Protein AF-A0A538RWU2-F1 (afdb_monomer_lite)

Structure (mmCIF, N/CA/C/O backbone):
data_AF-A0A538RWU2-F1
#
_entry.id   AF-A0A538RWU2-F1
#
loop_
_atom_site.group_PDB
_atom_site.id
_atom_site.type_symbol
_atom_site.label_atom_id
_atom_site.label_alt_id
_atom_site.label_comp_id
_atom_site.label_asym_id
_atom_site.label_entity_id
_atom_site.label_seq_id
_atom_site.pdbx_PDB_ins_code
_atom_site.Cartn_x
_atom_site.Cartn_y
_atom_site.Cartn_z
_atom_site.occupancy
_atom_site.B_iso_or_equiv
_atom_site.auth_seq_id
_atom_site.auth_comp_id
_atom_site.auth_asym_id
_atom_site.auth_atom_id
_atom_site.pdbx_PDB_model_num
ATOM 1 N N . MET A 1 1 ? 12.808 -6.288 7.138 1.00 64.31 1 MET A N 1
ATOM 2 C CA . MET A 1 1 ? 11.643 -5.384 7.254 1.00 64.31 1 MET A CA 1
ATOM 3 C C . MET A 1 1 ? 11.799 -4.370 6.145 1.00 64.31 1 MET A C 1
ATOM 5 O O . MET A 1 1 ? 12.867 -3.775 6.081 1.00 64.31 1 MET A O 1
ATOM 9 N N . ILE A 1 2 ? 10.831 -4.269 5.233 1.00 73.19 2 ILE A N 1
ATOM 10 C CA . ILE A 1 2 ? 10.909 -3.275 4.157 1.00 73.19 2 ILE A CA 1
ATOM 11 C C . ILE A 1 2 ? 10.617 -1.910 4.765 1.00 73.19 2 ILE A C 1
ATOM 13 O O . ILE A 1 2 ? 9.696 -1.771 5.576 1.00 73.19 2 ILE A O 1
ATOM 17 N N . LYS A 1 3 ? 11.425 -0.935 4.374 1.00 79.50 3 LYS A N 1
ATOM 18 C CA . LYS A 1 3 ? 11.255 0.468 4.710 1.00 79.50 3 LYS A CA 1
ATOM 19 C C . LYS A 1 3 ? 10.937 1.229 3.433 1.00 79.50 3 LYS A C 1
ATOM 21 O O . LYS A 1 3 ? 11.314 0.801 2.346 1.00 79.50 3 LYS A O 1
ATOM 26 N N . CYS A 1 4 ? 10.264 2.352 3.574 1.00 80.19 4 CYS A N 1
ATOM 27 C CA . CYS A 1 4 ? 10.085 3.283 2.479 1.00 80.19 4 CYS A CA 1
ATOM 28 C C . CYS A 1 4 ? 11.414 3.933 2.090 1.00 80.19 4 CYS A C 1
ATOM 30 O O . CYS A 1 4 ? 12.185 4.335 2.961 1.00 80.19 4 CYS A O 1
ATOM 32 N N . SER A 1 5 ? 11.639 4.089 0.789 1.00 76.81 5 SER A N 1
ATOM 33 C CA . SER A 1 5 ? 12.858 4.676 0.227 1.00 76.81 5 SER A CA 1
ATOM 34 C C . SER A 1 5 ? 13.047 6.156 0.579 1.00 76.81 5 SER A C 1
ATOM 36 O O . SER A 1 5 ? 14.175 6.628 0.614 1.00 76.81 5 SER A O 1
ATOM 38 N N . PHE A 1 6 ? 11.961 6.887 0.852 1.00 79.38 6 PHE A N 1
ATOM 39 C CA . PHE A 1 6 ? 12.007 8.321 1.167 1.00 79.38 6 PHE A CA 1
ATOM 40 C C . PHE A 1 6 ? 12.168 8.602 2.663 1.00 79.38 6 PHE A C 1
ATOM 42 O O . PHE A 1 6 ? 12.934 9.472 3.059 1.00 79.38 6 PHE A O 1
ATOM 49 N N . CYS A 1 7 ? 11.387 7.901 3.491 1.00 85.00 7 CYS A N 1
ATOM 50 C CA . CYS A 1 7 ? 11.238 8.187 4.922 1.00 85.00 7 CYS A CA 1
ATOM 51 C C . CYS A 1 7 ? 12.057 7.208 5.801 1.00 85.00 7 CYS A C 1
ATOM 53 O O . CYS A 1 7 ? 12.119 7.392 7.012 1.00 85.00 7 CYS A O 1
ATOM 55 N N . GLU A 1 8 ? 12.611 6.123 5.233 1.00 85.38 8 GLU A N 1
ATOM 56 C CA . GLU A 1 8 ? 13.177 4.957 5.947 1.00 85.38 8 GLU A CA 1
ATOM 57 C C . GLU A 1 8 ? 12.254 4.362 7.036 1.00 85.38 8 GLU A C 1
ATOM 59 O O . GLU A 1 8 ? 12.667 3.538 7.859 1.00 85.38 8 GLU A O 1
ATOM 64 N N . GLN A 1 9 ? 10.973 4.737 7.025 1.00 85.75 9 GLN A N 1
ATOM 65 C CA . GLN A 1 9 ? 9.955 4.254 7.950 1.00 85.75 9 GLN A CA 1
ATOM 66 C C . GLN A 1 9 ? 9.334 2.949 7.446 1.00 85.75 9 GLN A C 1
ATOM 68 O O . GLN A 1 9 ? 9.329 2.685 6.237 1.00 85.75 9 GLN A O 1
ATOM 73 N N . PRO A 1 10 ? 8.798 2.114 8.352 1.00 85.38 10 PRO A N 1
ATOM 74 C CA . PRO A 1 10 ? 8.096 0.900 7.968 1.00 85.38 10 PRO A CA 1
ATOM 75 C C . PRO A 1 10 ? 6.871 1.204 7.100 1.00 85.38 10 PRO A C 1
ATOM 77 O O . PRO A 1 10 ? 6.181 2.208 7.276 1.00 85.38 10 PRO A O 1
ATOM 80 N N . LEU A 1 11 ? 6.601 0.296 6.166 1.00 86.25 11 LEU A N 1
ATOM 81 C CA . LEU A 1 11 ? 5.391 0.330 5.352 1.00 86.25 11 LEU A CA 1
ATOM 82 C C . LEU A 1 11 ? 4.218 -0.286 6.110 1.00 86.25 11 LEU A C 1
ATOM 84 O O . LEU A 1 11 ? 4.392 -1.254 6.853 1.00 86.25 11 LEU A O 1
ATOM 88 N N . TYR A 1 12 ? 3.022 0.240 5.879 1.00 88.75 12 TYR A N 1
ATOM 89 C CA . TYR A 1 12 ? 1.775 -0.210 6.489 1.00 88.75 12 TYR A CA 1
ATOM 90 C C . TYR A 1 12 ? 0.773 -0.579 5.410 1.00 88.75 12 TYR A C 1
ATOM 92 O O . TYR A 1 12 ? 0.736 0.029 4.351 1.00 88.75 12 TYR A O 1
ATOM 100 N N . CYS A 1 13 ? -0.051 -1.586 5.663 1.00 88.94 13 CYS A N 1
ATOM 101 C CA . CYS A 1 13 ? -1.130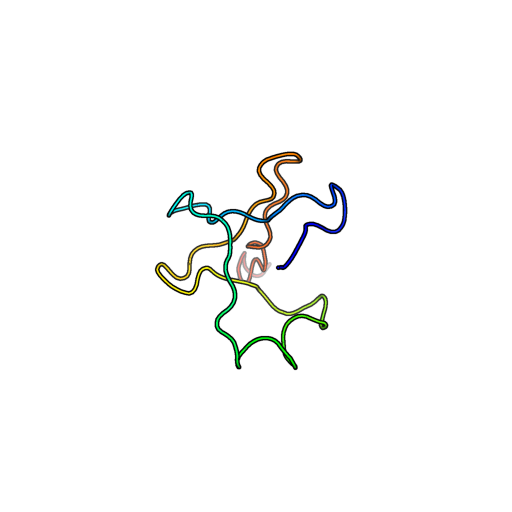 -1.920 4.748 1.00 88.94 13 CYS A CA 1
ATOM 102 C C . CYS A 1 13 ? -2.238 -0.861 4.801 1.00 88.94 13 CYS A C 1
ATOM 104 O O . CYS A 1 13 ? -2.730 -0.556 5.886 1.00 88.94 13 CYS A O 1
ATOM 106 N N . LYS A 1 14 ? -2.683 -0.376 3.637 1.00 86.38 14 LYS A N 1
ATOM 107 C CA . LYS A 1 14 ? -3.763 0.615 3.520 1.00 86.38 14 LYS A CA 1
ATOM 108 C C . LYS A 1 14 ? -5.104 0.110 4.057 1.00 86.38 14 LYS A C 1
ATOM 110 O O . LYS A 1 14 ? -5.811 0.852 4.724 1.00 86.38 14 LYS A O 1
ATOM 115 N N . ALA A 1 15 ? -5.440 -1.156 3.800 1.00 87.88 15 ALA A N 1
ATOM 116 C CA . ALA A 1 15 ? -6.708 -1.746 4.240 1.00 87.88 15 ALA A CA 1
ATOM 117 C C . ALA A 1 15 ? -6.640 -2.294 5.672 1.00 87.88 15 ALA A C 1
ATOM 119 O O . ALA A 1 15 ? -7.560 -2.122 6.464 1.00 87.88 15 ALA A O 1
ATOM 120 N N . CYS A 1 16 ? -5.541 -2.971 6.005 1.00 88.62 16 CYS A N 1
ATOM 121 C CA . CYS A 1 16 ? -5.406 -3.677 7.273 1.00 88.62 16 CYS A CA 1
ATOM 122 C C . CYS A 1 16 ? -4.801 -2.804 8.394 1.00 88.62 16 CYS A C 1
ATOM 124 O O . CYS A 1 16 ? -4.855 -3.198 9.555 1.00 88.62 16 CYS A O 1
ATOM 126 N N . GLY A 1 17 ? -4.140 -1.683 8.075 1.00 86.38 17 GLY A N 1
ATOM 127 C CA . GLY A 1 17 ? -3.433 -0.823 9.041 1.00 86.38 17 GLY A CA 1
ATOM 128 C C . GLY A 1 17 ? -2.230 -1.482 9.734 1.00 86.38 17 GLY A C 1
ATOM 129 O O . GLY A 1 17 ? -1.580 -0.880 10.584 1.00 86.38 17 GLY A O 1
ATOM 130 N N . LYS A 1 18 ? -1.918 -2.738 9.396 1.00 86.62 18 LYS A N 1
ATOM 131 C CA . LYS A 1 18 ? -0.830 -3.506 10.006 1.00 86.62 18 LYS A CA 1
ATOM 132 C C . LYS A 1 18 ? 0.509 -3.182 9.337 1.00 86.62 18 LYS A C 1
ATOM 134 O O . LYS A 1 18 ? 0.545 -3.039 8.110 1.00 86.62 18 LYS A O 1
ATOM 139 N N . PRO A 1 19 ? 1.618 -3.142 10.101 1.00 83.94 19 PRO A N 1
ATOM 140 C CA . PRO A 1 19 ? 2.946 -2.990 9.525 1.00 83.94 19 PRO A CA 1
ATOM 141 C C . PRO A 1 19 ? 3.261 -4.182 8.620 1.00 83.94 19 PRO A C 1
ATOM 143 O O . PRO A 1 19 ? 3.021 -5.338 8.984 1.00 83.94 19 PRO A O 1
ATOM 146 N N . PHE A 1 20 ? 3.822 -3.906 7.448 1.00 81.81 20 PHE A N 1
ATOM 147 C CA . PHE A 1 20 ? 4.176 -4.927 6.480 1.00 81.81 20 PHE A CA 1
ATOM 148 C C . PHE A 1 20 ? 5.255 -5.850 7.050 1.00 81.81 20 PHE A C 1
ATOM 150 O O . PHE A 1 20 ? 6.401 -5.456 7.296 1.00 81.81 20 PHE A O 1
ATOM 157 N N . ARG A 1 21 ? 4.881 -7.115 7.253 1.00 77.19 21 ARG A N 1
ATOM 158 C CA . ARG A 1 21 ? 5.785 -8.172 7.696 1.00 77.19 21 ARG A CA 1
ATOM 159 C C . ARG A 1 21 ? 5.929 -9.201 6.587 1.00 77.19 21 ARG A C 1
ATOM 161 O O . ARG A 1 21 ? 5.041 -10.034 6.409 1.00 77.19 21 ARG A O 1
ATOM 168 N N . PRO A 1 22 ? 7.040 -9.158 5.846 1.00 70.69 22 PRO A N 1
ATOM 169 C CA . PRO A 1 22 ? 7.263 -10.140 4.814 1.00 70.69 22 PRO A CA 1
ATOM 170 C C . PRO A 1 22 ? 7.354 -11.560 5.387 1.00 70.69 22 PRO A C 1
ATOM 172 O O . PRO A 1 22 ? 8.010 -11.778 6.411 1.00 70.69 22 PRO A O 1
ATOM 175 N N . ARG A 1 23 ? 6.740 -12.543 4.717 1.00 70.56 23 ARG A N 1
ATOM 176 C CA . ARG A 1 23 ? 6.937 -13.958 5.066 1.00 70.56 23 ARG A CA 1
ATOM 177 C C . ARG A 1 23 ? 8.354 -14.375 4.670 1.00 70.56 23 ARG A C 1
ATOM 179 O O . ARG A 1 23 ? 8.760 -14.164 3.529 1.00 70.56 23 ARG A O 1
ATOM 186 N N . ARG A 1 24 ? 9.096 -14.968 5.613 1.00 61.69 24 ARG A N 1
ATOM 187 C CA . ARG A 1 24 ? 10.436 -15.536 5.385 1.00 61.69 24 ARG A CA 1
ATOM 188 C C . ARG A 1 24 ? 10.342 -16.558 4.240 1.00 61.69 24 ARG A C 1
ATOM 190 O O . ARG A 1 24 ? 9.782 -17.625 4.445 1.00 61.69 24 ARG A O 1
ATOM 197 N N . GLY A 1 25 ? 10.797 -16.194 3.041 1.00 58.72 25 GLY A N 1
ATOM 198 C CA . GLY A 1 25 ? 10.759 -17.054 1.848 1.00 58.72 25 GLY A CA 1
ATOM 199 C C . GLY A 1 25 ? 10.358 -16.332 0.558 1.00 58.72 25 GLY A C 1
ATOM 200 O O . GLY A 1 25 ? 11.019 -16.503 -0.456 1.00 58.72 25 GLY A O 1
ATOM 201 N N . ALA A 1 26 ? 9.361 -15.441 0.600 1.00 55.75 26 ALA A N 1
ATOM 202 C CA . ALA A 1 26 ? 8.924 -14.674 -0.581 1.00 55.75 26 ALA A CA 1
ATOM 203 C C . ALA A 1 26 ? 9.827 -13.460 -0.887 1.00 55.75 26 ALA A C 1
ATOM 205 O O . ALA A 1 26 ? 9.656 -12.759 -1.878 1.00 55.75 26 ALA A O 1
ATOM 206 N N . THR A 1 27 ? 10.783 -13.177 -0.001 1.00 54.53 27 THR A N 1
ATOM 207 C CA . THR A 1 27 ? 11.421 -11.863 0.098 1.00 54.53 27 THR A CA 1
ATOM 208 C C . THR A 1 27 ? 12.834 -11.751 -0.395 1.00 54.53 27 THR A C 1
ATOM 210 O O . THR A 1 27 ? 13.321 -10.637 -0.547 1.00 54.53 27 THR A O 1
ATOM 213 N N . HIS A 1 28 ? 13.505 -12.876 -0.606 1.00 50.88 28 HIS A N 1
ATOM 214 C CA . HIS A 1 28 ? 14.903 -12.830 -1.004 1.00 50.88 28 HIS A CA 1
ATOM 215 C C . HIS A 1 28 ? 15.070 -12.377 -2.464 1.00 50.88 28 HIS A C 1
ATOM 217 O O . HIS A 1 28 ? 16.110 -11.831 -2.805 1.00 50.88 28 HIS A O 1
ATOM 223 N N . VAL A 1 29 ? 14.061 -12.576 -3.323 1.00 48.03 29 VAL A N 1
ATOM 224 C CA . VAL A 1 29 ? 14.232 -12.426 -4.782 1.00 48.03 29 VAL A CA 1
ATOM 225 C C . VAL A 1 29 ? 13.314 -11.363 -5.404 1.00 48.03 29 VAL A C 1
ATOM 227 O O . VAL A 1 29 ? 13.742 -10.666 -6.312 1.00 48.03 29 VAL A O 1
ATOM 230 N N . GLY A 1 30 ? 12.085 -11.170 -4.905 1.00 53.56 30 GLY A N 1
ATOM 231 C CA . GLY A 1 30 ? 11.121 -10.253 -5.540 1.00 53.56 30 GLY A CA 1
ATOM 232 C C . GLY A 1 30 ? 11.259 -8.770 -5.168 1.00 53.56 30 GLY A C 1
ATOM 233 O O . GLY A 1 30 ? 11.015 -7.901 -5.992 1.00 53.56 30 GLY A O 1
ATOM 234 N N . ILE A 1 31 ? 11.674 -8.460 -3.936 1.00 53.53 31 ILE A N 1
ATOM 235 C CA . ILE A 1 31 ? 11.561 -7.100 -3.364 1.00 53.53 31 ILE A CA 1
ATOM 236 C C . ILE A 1 31 ? 12.659 -6.138 -3.835 1.00 53.53 31 ILE A C 1
ATOM 238 O O . ILE A 1 31 ? 12.463 -4.928 -3.806 1.00 53.53 31 ILE A O 1
ATOM 242 N N . TYR A 1 32 ? 13.821 -6.649 -4.246 1.00 52.09 32 TYR A N 1
ATOM 243 C CA . TYR A 1 32 ? 14.904 -5.791 -4.741 1.00 52.09 32 TYR A CA 1
ATOM 244 C C . TYR A 1 32 ? 14.618 -5.206 -6.128 1.00 52.09 32 TYR A C 1
ATOM 246 O O . TYR A 1 32 ? 15.362 -4.337 -6.576 1.00 52.09 32 TYR A O 1
ATOM 254 N N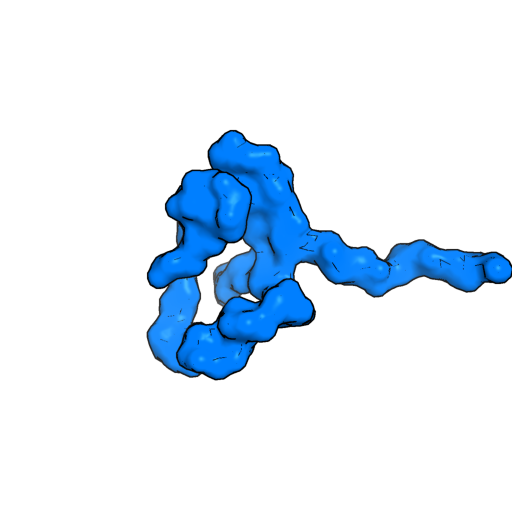 . GLN A 1 33 ? 13.555 -5.661 -6.796 1.00 56.81 33 GLN A N 1
ATOM 255 C CA . GLN A 1 33 ? 13.122 -5.081 -8.054 1.00 56.81 33 GLN A CA 1
ATOM 256 C C . GLN A 1 33 ? 12.214 -3.879 -7.761 1.00 56.81 33 GLN A C 1
ATOM 258 O O . GLN A 1 33 ? 11.171 -4.060 -7.128 1.00 56.81 33 GLN A O 1
ATOM 263 N N . PRO A 1 34 ? 12.585 -2.665 -8.200 1.00 54.12 34 PRO A N 1
ATOM 264 C CA . PRO A 1 34 ? 11.783 -1.460 -7.987 1.00 54.12 34 PRO A CA 1
ATOM 265 C C . PRO A 1 34 ? 10.400 -1.533 -8.659 1.00 54.12 34 PRO A C 1
ATOM 267 O O . PRO A 1 34 ? 9.494 -0.821 -8.244 1.00 54.12 34 PRO A O 1
ATOM 270 N N . ASP A 1 35 ? 10.227 -2.431 -9.633 1.00 55.75 35 ASP A N 1
ATOM 271 C CA . ASP A 1 35 ? 8.988 -2.653 -10.388 1.00 55.75 35 ASP A CA 1
ATOM 272 C C . ASP A 1 35 ? 8.059 -3.722 -9.785 1.00 55.75 35 ASP A C 1
ATOM 274 O O . ASP A 1 35 ? 7.004 -4.026 -10.343 1.00 55.75 35 ASP A O 1
ATOM 278 N N . MET A 1 36 ? 8.424 -4.340 -8.655 1.00 64.88 36 MET A N 1
ATOM 279 C CA . MET A 1 36 ? 7.566 -5.350 -8.040 1.00 64.88 36 MET A CA 1
ATOM 280 C C . MET A 1 36 ? 6.526 -4.696 -7.129 1.00 64.88 36 MET A C 1
ATOM 282 O O . MET A 1 36 ? 6.842 -4.227 -6.034 1.00 64.88 36 MET A O 1
ATOM 286 N N . ALA A 1 37 ? 5.264 -4.729 -7.560 1.00 64.19 37 ALA A N 1
ATOM 287 C CA . ALA 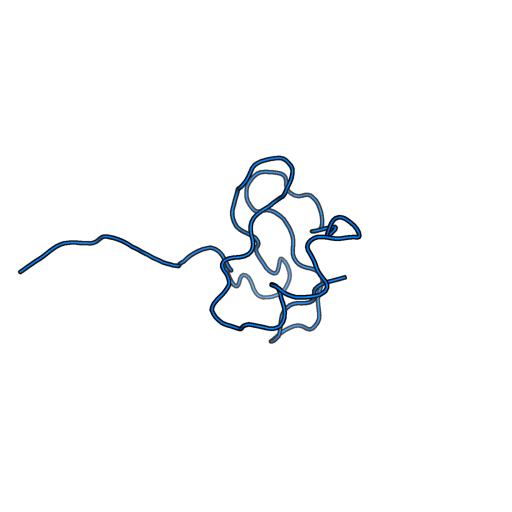A 1 37 ? 4.128 -4.334 -6.736 1.00 64.19 37 ALA A CA 1
ATOM 288 C C . ALA A 1 37 ? 4.110 -5.154 -5.433 1.00 64.19 37 ALA A C 1
ATOM 290 O O . ALA A 1 37 ? 3.964 -6.381 -5.437 1.00 64.19 37 ALA A O 1
ATOM 291 N N . ILE A 1 38 ? 4.282 -4.471 -4.302 1.00 72.31 38 ILE A N 1
ATOM 292 C CA . ILE A 1 38 ? 4.263 -5.078 -2.972 1.00 72.31 38 ILE A CA 1
ATOM 293 C C . ILE A 1 38 ? 2.879 -4.912 -2.352 1.00 72.31 38 ILE A C 1
ATOM 295 O O . ILE A 1 38 ? 2.410 -3.804 -2.100 1.00 72.31 38 ILE A O 1
ATOM 299 N N . SER A 1 39 ? 2.231 -6.038 -2.067 1.00 76.94 39 SER A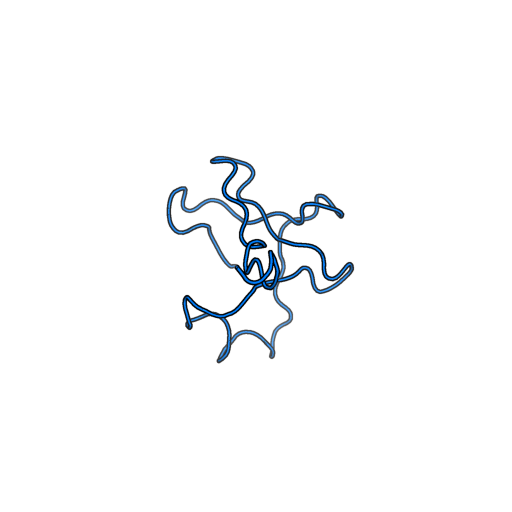 N 1
ATOM 300 C CA . SER A 1 39 ? 0.900 -6.080 -1.468 1.00 76.94 39 SER A CA 1
ATOM 301 C C . SER A 1 39 ? 0.901 -6.805 -0.123 1.00 76.94 39 SER A C 1
ATOM 303 O O . SER A 1 39 ? 1.804 -7.573 0.230 1.00 76.94 39 SER A O 1
ATOM 305 N N . CYS A 1 40 ? -0.111 -6.521 0.691 1.00 82.25 40 CYS A N 1
ATOM 306 C CA . CYS A 1 40 ? -0.276 -7.125 2.001 1.00 82.25 40 CYS A CA 1
ATOM 307 C C . CYS A 1 40 ? -0.526 -8.638 1.871 1.00 82.25 40 CYS A C 1
ATOM 309 O O . CYS A 1 40 ? -1.476 -9.037 1.209 1.00 82.25 40 CYS A O 1
ATOM 311 N N . PRO A 1 41 ? 0.224 -9.512 2.562 1.00 75.62 41 PRO A N 1
ATOM 312 C CA . PRO A 1 41 ? 0.024 -10.957 2.445 1.00 75.62 41 PRO A CA 1
ATOM 313 C C . PRO A 1 41 ? -1.278 -11.459 3.093 1.00 75.62 41 PRO A C 1
ATOM 315 O O . PRO A 1 41 ? -1.623 -12.622 2.914 1.00 75.62 41 PRO A O 1
ATOM 318 N N . GLU A 1 42 ? -1.960 -10.630 3.892 1.00 79.44 42 GLU A N 1
ATOM 319 C CA . GLU A 1 42 ? -3.243 -10.976 4.521 1.00 79.44 42 GLU A CA 1
ATOM 320 C C . GLU A 1 42 ? -4.436 -10.527 3.668 1.00 79.44 42 GLU A C 1
ATOM 322 O O . GLU A 1 42 ? -5.340 -11.317 3.426 1.00 79.44 42 GLU A O 1
ATOM 327 N N . CYS A 1 43 ? -4.437 -9.273 3.207 1.00 85.12 43 CYS A N 1
ATOM 328 C CA . CYS A 1 43 ? -5.578 -8.670 2.507 1.00 85.12 43 CYS A CA 1
ATOM 329 C C . CYS A 1 43 ? -5.296 -8.285 1.047 1.00 85.12 43 CYS A C 1
ATOM 331 O O . CYS A 1 43 ? -6.165 -7.710 0.406 1.00 85.12 43 CYS A O 1
ATOM 333 N N . GLN A 1 44 ? -4.090 -8.552 0.532 1.00 77.50 44 GLN A N 1
ATOM 334 C CA . GLN A 1 44 ? -3.622 -8.214 -0.827 1.00 77.50 44 GLN A CA 1
ATOM 335 C C . GLN A 1 44 ? -3.748 -6.730 -1.206 1.00 77.50 44 GLN A C 1
ATOM 337 O O . GLN A 1 44 ? -3.526 -6.350 -2.349 1.00 77.50 44 GLN A O 1
ATOM 342 N N . ALA A 1 45 ? -4.035 -5.872 -0.228 1.00 84.69 45 ALA A N 1
ATOM 343 C CA . ALA A 1 45 ? -4.112 -4.436 -0.408 1.00 84.69 45 ALA A CA 1
ATOM 344 C C . ALA A 1 45 ? -2.722 -3.802 -0.497 1.00 84.69 45 ALA A C 1
ATOM 346 O O . ALA A 1 45 ? -1.714 -4.375 -0.070 1.00 84.69 45 ALA A O 1
ATOM 347 N N . THR A 1 46 ? -2.696 -2.585 -1.020 1.00 85.94 46 THR A N 1
ATOM 348 C CA . THR A 1 46 ? -1.479 -1.819 -1.254 1.00 85.94 46 THR A CA 1
ATOM 349 C C . THR A 1 46 ? -0.835 -1.371 0.056 1.00 85.94 46 THR A C 1
ATOM 351 O O . THR A 1 46 ? -1.475 -1.299 1.117 1.00 85.94 46 THR A O 1
ATOM 354 N N . LEU A 1 47 ? 0.470 -1.123 -0.001 1.00 85.88 47 LEU A N 1
ATOM 355 C CA . LEU A 1 47 ? 1.236 -0.640 1.140 1.00 85.88 47 LEU A CA 1
ATOM 356 C C . LEU A 1 47 ? 1.427 0.872 1.042 1.00 85.88 47 LEU A C 1
ATOM 358 O O . LEU A 1 47 ? 1.575 1.410 -0.044 1.00 85.88 47 LEU A O 1
ATOM 362 N N . ILE A 1 48 ? 1.469 1.552 2.180 1.00 87.19 48 ILE A N 1
ATOM 363 C CA . ILE A 1 48 ? 1.674 2.996 2.291 1.00 87.19 48 ILE A CA 1
ATOM 364 C C . ILE A 1 48 ? 2.793 3.293 3.306 1.00 87.19 48 ILE A C 1
ATOM 366 O O . ILE A 1 48 ? 2.894 2.603 4.326 1.00 87.19 48 ILE A O 1
ATOM 370 N N . CYS A 1 49 ? 3.643 4.309 3.087 1.00 87.75 49 CYS A N 1
ATOM 371 C CA . CYS A 1 49 ? 4.441 4.876 4.198 1.00 87.75 49 CYS A CA 1
ATOM 372 C C . CYS A 1 49 ? 3.501 5.763 5.010 1.00 87.75 49 CYS A C 1
ATOM 374 O O . CYS A 1 49 ? 3.079 6.808 4.531 1.00 87.75 49 CYS A O 1
ATOM 376 N N . GLN A 1 50 ? 3.205 5.394 6.255 1.00 85.56 50 GLN A N 1
ATOM 377 C CA . GLN A 1 50 ? 2.357 6.224 7.118 1.00 85.56 50 GLN A CA 1
ATOM 378 C C . GLN A 1 50 ? 3.005 7.584 7.445 1.00 85.56 50 GLN A C 1
ATOM 380 O O . GLN A 1 50 ? 2.299 8.541 7.740 1.00 85.56 50 GLN A O 1
ATOM 385 N N . ALA A 1 51 ? 4.337 7.689 7.366 1.00 87.06 51 ALA A N 1
ATOM 386 C CA . ALA A 1 51 ? 5.049 8.932 7.661 1.00 87.06 51 ALA A CA 1
ATOM 387 C C . ALA A 1 51 ? 5.083 9.935 6.494 1.00 87.06 51 ALA A C 1
ATOM 389 O O . ALA A 1 51 ? 4.987 11.130 6.744 1.00 87.06 51 ALA A O 1
ATOM 390 N N . CYS A 1 52 ? 5.223 9.484 5.239 1.00 87.62 52 CYS A N 1
ATOM 391 C CA . CYS A 1 52 ? 5.259 10.374 4.065 1.00 87.62 52 CYS A CA 1
ATOM 392 C C . CYS A 1 52 ? 4.017 10.288 3.165 1.00 87.62 52 CYS A C 1
ATOM 394 O O . CYS A 1 52 ? 3.878 11.094 2.255 1.00 87.62 52 CYS A O 1
ATOM 396 N N . GLY A 1 53 ? 3.126 9.322 3.392 1.00 84.94 53 GLY A N 1
ATOM 397 C CA . GLY A 1 53 ? 1.893 9.133 2.624 1.00 84.94 53 GLY A CA 1
ATOM 398 C C . GLY A 1 53 ? 2.058 8.449 1.263 1.00 84.94 53 GLY A C 1
ATOM 399 O O . GLY A 1 53 ? 1.063 8.280 0.569 1.00 84.94 53 GLY A O 1
ATOM 400 N N . TYR A 1 54 ? 3.272 8.040 0.871 1.00 82.88 54 TYR A N 1
ATOM 401 C CA . TYR A 1 54 ? 3.513 7.400 -0.430 1.00 82.88 54 TYR A CA 1
ATOM 402 C C . TYR A 1 54 ? 2.811 6.036 -0.532 1.00 82.88 54 TYR A C 1
ATOM 404 O O . TYR A 1 54 ? 3.002 5.196 0.353 1.00 82.88 54 TYR A O 1
ATOM 412 N N . ASP A 1 55 ? 2.038 5.822 -1.603 1.00 83.62 55 ASP A N 1
ATOM 413 C CA . ASP A 1 55 ? 1.297 4.587 -1.902 1.00 83.62 55 ASP A CA 1
ATOM 414 C C . ASP A 1 55 ? 2.097 3.711 -2.881 1.00 83.62 55 ASP A C 1
ATOM 416 O O . ASP A 1 55 ? 2.386 4.105 -4.005 1.00 83.62 55 ASP A O 1
ATOM 420 N N . TYR A 1 56 ? 2.454 2.505 -2.442 1.00 78.62 56 TYR A N 1
ATOM 421 C CA . TYR A 1 56 ? 3.183 1.483 -3.208 1.00 78.62 56 TYR A CA 1
ATOM 422 C C . TYR A 1 56 ? 2.254 0.622 -4.078 1.00 78.62 56 TYR A C 1
ATOM 424 O O . TYR A 1 56 ? 2.629 -0.454 -4.540 1.00 78.62 56 TYR A O 1
ATOM 432 N N . GLY A 1 57 ? 1.009 1.064 -4.229 1.00 71.88 57 GLY A N 1
ATOM 433 C CA . GLY A 1 57 ? -0.078 0.367 -4.885 1.00 71.88 57 GLY A CA 1
ATOM 434 C C . GLY A 1 57 ? -0.429 0.806 -6.288 1.00 71.88 57 GLY A C 1
ATOM 435 O O . GLY A 1 57 ? -1.165 0.090 -6.960 1.00 71.88 57 GLY A O 1
ATO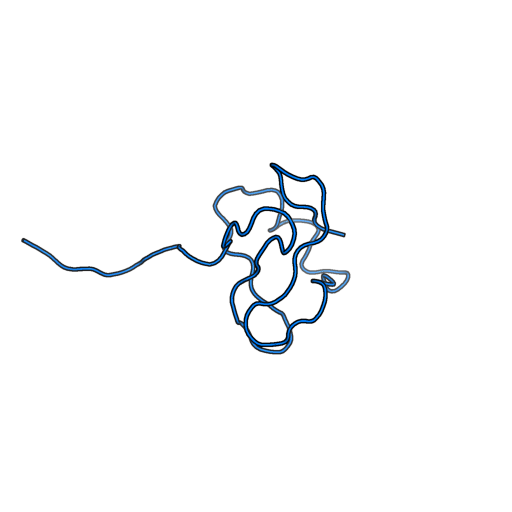M 436 N N . GLN A 1 58 ? 0.054 1.966 -6.729 1.00 58.50 58 GLN A N 1
ATOM 437 C CA . GLN A 1 58 ? -0.219 2.456 -8.075 1.00 58.50 58 GLN A CA 1
ATOM 438 C C . GLN A 1 58 ? 0.812 1.894 -9.055 1.00 58.50 58 GLN A C 1
ATOM 440 O O . GLN A 1 58 ? 1.751 2.560 -9.473 1.00 58.50 58 GLN A O 1
ATOM 445 N N . GLY A 1 59 ? 0.609 0.633 -9.425 1.00 54.03 59 GLY A N 1
ATOM 446 C CA . GLY A 1 59 ? 0.720 0.253 -10.824 1.00 54.03 59 GLY A CA 1
ATOM 447 C C . GLY A 1 59 ? -0.681 0.363 -11.404 1.00 54.03 59 GLY A C 1
ATOM 448 O O . GLY A 1 59 ? -1.410 -0.624 -11.413 1.00 54.03 59 GLY A O 1
ATOM 449 N N . GLU A 1 60 ? -1.088 1.571 -11.791 1.00 46.25 60 GLU A N 1
ATOM 450 C CA . GLU A 1 60 ? -2.315 1.791 -12.558 1.00 46.25 60 GLU A CA 1
ATOM 451 C C . GLU A 1 60 ? -2.126 1.146 -13.934 1.00 46.25 60 GLU A C 1
ATOM 453 O O . GLU A 1 60 ? -1.712 1.774 -14.904 1.00 46.25 60 GLU A O 1
ATOM 458 N N . GLY A 1 61 ? -2.384 -0.156 -14.010 1.00 55.12 61 GLY A N 1
ATOM 459 C CA . GLY A 1 61 ? -2.989 -0.700 -15.205 1.00 55.12 61 GLY A CA 1
ATOM 460 C C . GLY A 1 61 ? -4.417 -0.173 -15.259 1.00 55.12 61 GLY A C 1
ATOM 461 O O . GLY A 1 61 ? -5.209 -0.503 -14.382 1.00 55.12 61 GLY A O 1
ATOM 462 N N . GLU A 1 62 ? -4.686 0.604 -16.310 1.00 48.78 62 GLU A N 1
ATOM 463 C CA . GLU A 1 62 ? -6.003 0.931 -16.880 1.00 48.78 62 GLU A CA 1
ATOM 464 C C . GLU A 1 62 ? -6.631 2.282 -16.474 1.00 48.78 62 GLU A C 1
ATOM 466 O 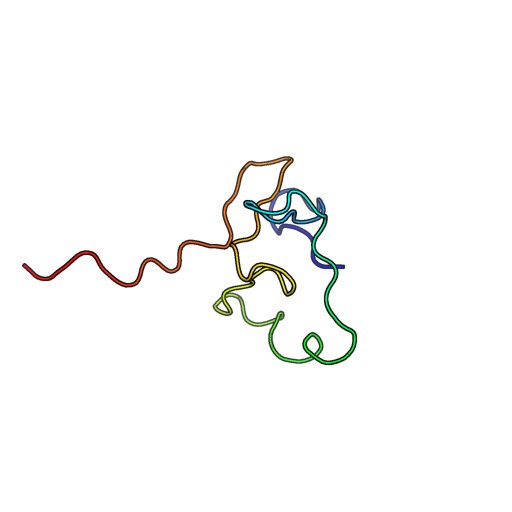O . GLU A 1 62 ? -7.545 2.357 -15.662 1.00 48.78 62 GLU A O 1
ATOM 471 N N . ASP A 1 63 ? -6.224 3.340 -17.188 1.00 37.91 63 ASP A N 1
ATOM 472 C CA . ASP A 1 63 ? -7.173 4.158 -17.963 1.00 37.91 63 ASP A CA 1
ATOM 473 C C . ASP A 1 63 ? -6.618 4.264 -19.402 1.00 37.91 63 ASP A C 1
ATOM 475 O O . ASP A 1 63 ? -5.565 4.847 -19.636 1.00 37.91 63 ASP A O 1
ATOM 479 N N . GLN A 1 64 ? -7.018 3.334 -20.269 1.00 45.41 64 GLN A N 1
ATOM 480 C CA . GLN A 1 64 ? -7.972 3.563 -21.358 1.00 45.41 64 GLN A CA 1
ATOM 481 C C . GLN A 1 64 ? -7.398 4.350 -22.546 1.00 45.41 64 GLN A C 1
ATOM 483 O O . GLN A 1 64 ? -6.979 5.497 -22.462 1.00 45.41 64 GLN A O 1
ATOM 488 N N . ALA A 1 65 ? -7.416 3.654 -23.681 1.00 47.12 65 ALA A N 1
ATOM 489 C CA . ALA A 1 65 ? -7.186 4.149 -25.024 1.00 47.12 65 ALA A CA 1
ATOM 490 C C . ALA A 1 65 ? -7.789 5.537 -25.295 1.00 47.12 65 ALA A C 1
ATOM 492 O O . ALA A 1 65 ? -8.971 5.775 -25.030 1.00 47.12 65 ALA A O 1
ATOM 493 N N . GLN A 1 66 ? -7.010 6.374 -25.982 1.00 45.44 66 GLN A N 1
ATOM 494 C CA . GLN A 1 66 ? -7.541 7.265 -27.008 1.00 45.44 66 GLN A CA 1
ATOM 495 C C . GLN A 1 66 ? -6.498 7.517 -28.093 1.00 45.44 66 GLN A C 1
ATOM 497 O O . GLN A 1 66 ? -5.339 7.823 -27.736 1.00 45.44 66 GLN A O 1
#

Foldseek 3Di:
DDADPPPRHFKAFPVPRHTADDDVPVPPPQPVDLPRQDAHPVPRGWIARPVPGDTSHPPPPDDDDD

Secondary structure (DSSP, 8-state):
--B-TTT-PBEEETTT--B----TTTTTTSTTSTT---B-TTT-PBEEETTT--BTT---------

pLDDT: mean 71.89, std 14.97, range [37.91, 88.94]

Sequence (66 aa):
MIKCSFCEQPLYCKACGKPFRPRRGATHVGIYQPDMAISCPECQATLICQACGYDYGQGEGEDQAQ

Radius of gyration: 12.52 Å; chains: 1; bounding box: 23×27×37 Å